Protein AF-A0AA45BNI2-F1 (afdb_monomer_lite)

Structure (mmCIF, N/CA/C/O backbone):
data_AF-A0AA45BNI2-F1
#
_entry.id   AF-A0AA45BNI2-F1
#
loop_
_atom_site.group_PDB
_atom_site.id
_atom_site.type_symbol
_atom_site.label_atom_id
_atom_site.label_alt_id
_atom_site.label_comp_id
_atom_site.label_asym_id
_atom_site.label_entity_id
_atom_site.label_seq_id
_atom_site.pdbx_PDB_ins_code
_atom_site.Cartn_x
_atom_site.Cartn_y
_atom_site.Cartn_z
_atom_site.occupancy
_atom_site.B_iso_or_equiv
_atom_site.auth_seq_id
_atom_site.auth_comp_id
_atom_site.auth_asym_id
_atom_site.auth_atom_id
_atom_site.pdbx_PDB_model_num
ATOM 1 N N . MET A 1 1 ? 13.084 0.677 -33.593 1.00 44.06 1 MET A N 1
ATOM 2 C CA . MET A 1 1 ? 12.222 -0.321 -32.927 1.00 44.06 1 MET A CA 1
ATOM 3 C C . MET A 1 1 ? 11.763 0.300 -31.619 1.00 44.06 1 MET A C 1
ATOM 5 O O . MET A 1 1 ? 12.595 0.504 -30.745 1.00 44.06 1 MET A O 1
ATOM 9 N N . ILE A 1 2 ? 10.503 0.727 -31.532 1.00 46.47 2 ILE A N 1
ATOM 10 C CA . ILE A 1 2 ? 9.917 1.167 -30.261 1.00 46.47 2 ILE A CA 1
ATOM 11 C C . ILE A 1 2 ? 9.521 -0.124 -29.553 1.00 46.47 2 ILE A C 1
ATOM 13 O O . ILE A 1 2 ? 8.625 -0.820 -30.019 1.00 46.47 2 ILE A O 1
ATOM 17 N N . TYR A 1 3 ? 10.261 -0.495 -28.511 1.00 49.00 3 TYR A N 1
ATOM 18 C CA . TYR A 1 3 ? 9.880 -1.623 -27.672 1.00 49.00 3 TYR A CA 1
ATOM 19 C C . TYR A 1 3 ? 8.633 -1.214 -26.898 1.00 49.00 3 TYR A C 1
ATOM 21 O O . TYR A 1 3 ? 8.678 -0.279 -26.097 1.00 49.00 3 TYR A O 1
ATOM 29 N N . ASP A 1 4 ? 7.522 -1.890 -27.171 1.00 54.97 4 ASP A N 1
ATOM 30 C CA . ASP A 1 4 ? 6.321 -1.773 -26.361 1.00 54.97 4 ASP A CA 1
ATOM 31 C C . ASP A 1 4 ? 6.615 -2.409 -24.997 1.00 54.97 4 ASP A C 1
ATOM 33 O O . ASP A 1 4 ? 6.531 -3.622 -24.812 1.00 54.97 4 ASP A O 1
ATOM 37 N N . GLN A 1 5 ? 7.033 -1.581 -24.037 1.00 54.47 5 GLN A N 1
ATOM 38 C CA . GLN A 1 5 ? 7.335 -1.991 -22.662 1.00 54.47 5 GLN A CA 1
ATOM 39 C C . GLN A 1 5 ? 6.101 -2.543 -21.917 1.00 54.47 5 GLN A C 1
ATOM 41 O O . GLN A 1 5 ? 6.204 -2.868 -20.737 1.00 54.47 5 GLN A O 1
ATOM 46 N N . ARG A 1 6 ? 4.930 -2.632 -22.570 1.00 56.62 6 ARG A N 1
ATOM 47 C CA . ARG A 1 6 ? 3.687 -3.156 -21.989 1.00 56.62 6 ARG A CA 1
ATOM 48 C C . ARG A 1 6 ? 3.440 -4.645 -22.226 1.00 56.62 6 ARG A C 1
ATOM 50 O O . ARG A 1 6 ? 2.500 -5.160 -21.630 1.00 56.62 6 ARG A O 1
ATOM 57 N N . ILE A 1 7 ? 4.214 -5.332 -23.072 1.00 60.53 7 ILE A N 1
ATOM 58 C CA . ILE A 1 7 ? 3.852 -6.707 -23.465 1.00 60.53 7 ILE A CA 1
ATOM 59 C C . ILE A 1 7 ? 4.289 -7.748 -22.423 1.00 60.53 7 ILE A C 1
ATOM 61 O O . ILE A 1 7 ? 3.543 -8.696 -22.192 1.00 60.53 7 ILE A O 1
ATOM 65 N N . GLU A 1 8 ? 5.417 -7.560 -21.725 1.00 65.00 8 GLU A N 1
ATOM 66 C CA . GLU A 1 8 ? 5.864 -8.518 -20.702 1.00 65.00 8 GLU A CA 1
ATOM 67 C C . GLU A 1 8 ? 6.420 -7.839 -19.443 1.00 65.00 8 GLU A C 1
ATOM 69 O O . GLU A 1 8 ? 7.214 -6.898 -19.546 1.00 65.00 8 GLU A O 1
ATOM 74 N N . PRO A 1 9 ? 6.037 -8.314 -18.240 1.00 71.00 9 PRO A N 1
ATOM 75 C CA . PRO A 1 9 ? 6.633 -7.838 -17.006 1.00 71.00 9 PRO A CA 1
ATOM 76 C C . PRO A 1 9 ? 8.113 -8.218 -16.982 1.00 71.00 9 PRO A C 1
ATOM 78 O O . PRO A 1 9 ? 8.493 -9.368 -17.198 1.00 71.00 9 PRO A O 1
ATOM 81 N N . SER A 1 10 ? 8.964 -7.245 -16.674 1.00 79.88 10 SER A N 1
ATOM 82 C CA . SER A 1 10 ? 10.385 -7.503 -16.456 1.00 79.88 10 SER A CA 1
ATOM 83 C C . SER A 1 10 ? 10.585 -8.515 -15.321 1.00 79.88 10 SER A C 1
ATOM 85 O O . SER A 1 10 ? 9.796 -8.573 -14.375 1.00 79.88 10 SER A O 1
ATOM 87 N N . GLY A 1 11 ? 11.689 -9.268 -15.350 1.00 82.81 11 GLY A N 1
ATOM 88 C CA . GLY A 1 11 ? 12.006 -10.226 -14.282 1.00 82.81 11 GLY A CA 1
ATOM 89 C C . GLY A 1 11 ? 12.017 -9.595 -12.882 1.00 82.81 11 GLY A C 1
ATOM 90 O O . GLY A 1 11 ? 11.623 -10.237 -11.912 1.00 82.81 11 GLY A O 1
ATOM 91 N N . LEU A 1 12 ? 12.377 -8.311 -12.784 1.00 83.44 12 LEU A N 1
ATOM 92 C CA . LEU A 1 12 ? 12.320 -7.546 -11.539 1.00 83.44 12 LEU A CA 1
ATOM 93 C C . LEU A 1 12 ? 10.881 -7.347 -11.034 1.00 83.44 12 LEU A C 1
ATOM 95 O O . LEU A 1 12 ? 10.632 -7.509 -9.844 1.00 83.44 12 LEU A O 1
ATOM 99 N N . GLN A 1 13 ? 9.933 -7.039 -11.925 1.00 83.62 13 GLN A N 1
ATOM 100 C CA . GLN A 1 13 ? 8.512 -6.900 -11.577 1.00 83.62 13 GLN A CA 1
ATOM 101 C C . GLN A 1 13 ? 7.903 -8.239 -11.150 1.00 83.62 13 GLN A C 1
ATOM 103 O O . GLN A 1 13 ? 7.089 -8.295 -10.232 1.00 83.62 13 GLN A O 1
ATOM 108 N N . VAL A 1 14 ? 8.325 -9.340 -11.775 1.00 88.19 14 VAL A N 1
ATOM 109 C CA . VAL A 1 14 ? 7.896 -10.681 -11.358 1.00 88.19 14 VAL A CA 1
ATOM 110 C C . VAL A 1 14 ? 8.442 -11.011 -9.966 1.00 88.19 14 VAL A C 1
ATOM 112 O O . VAL A 1 14 ? 7.698 -11.477 -9.104 1.00 88.19 14 VAL A O 1
ATOM 115 N N . GLN A 1 15 ? 9.721 -10.724 -9.704 1.00 89.19 15 GLN A N 1
ATOM 116 C CA . GLN A 1 15 ? 10.325 -10.936 -8.385 1.00 89.19 15 GLN A CA 1
ATOM 117 C C . GLN A 1 15 ? 9.687 -10.072 -7.295 1.00 89.19 15 GLN A C 1
ATOM 119 O O . GLN A 1 15 ? 9.412 -10.587 -6.211 1.00 89.19 15 GLN A O 1
ATOM 124 N N . SER A 1 16 ? 9.404 -8.795 -7.568 1.00 90.25 16 SER A N 1
ATOM 125 C CA . SER A 1 16 ? 8.739 -7.924 -6.593 1.00 90.25 16 SER A CA 1
ATOM 126 C C . SER A 1 16 ? 7.320 -8.407 -6.285 1.00 90.25 16 SER A C 1
ATOM 128 O O . SER A 1 16 ? 6.923 -8.424 -5.120 1.00 90.25 16 SER A O 1
ATOM 130 N N . ALA A 1 17 ? 6.582 -8.884 -7.293 1.00 90.25 17 ALA A N 1
ATOM 131 C CA . ALA A 1 17 ? 5.252 -9.446 -7.098 1.00 90.25 17 ALA A CA 1
ATOM 132 C C . ALA A 1 17 ? 5.287 -10.732 -6.254 1.00 90.25 17 ALA A C 1
ATOM 134 O O . ALA A 1 17 ?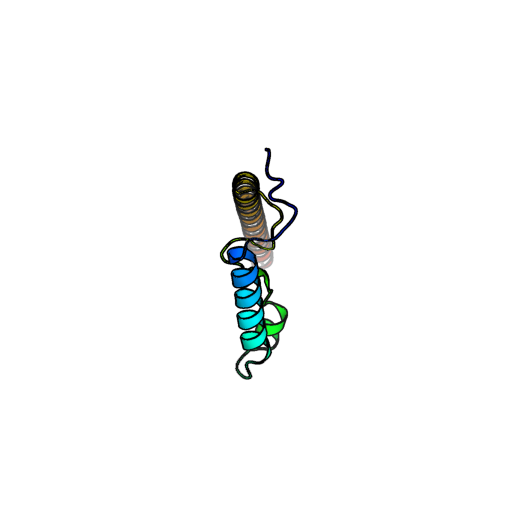 4.479 -10.892 -5.338 1.00 90.25 17 ALA A O 1
ATOM 135 N N . MET A 1 18 ? 6.249 -11.626 -6.513 1.00 92.88 18 MET A N 1
ATOM 136 C CA . MET A 1 18 ? 6.455 -12.831 -5.699 1.00 92.88 18 MET A CA 1
ATOM 137 C C . MET A 1 18 ? 6.807 -12.485 -4.250 1.00 92.88 18 MET A C 1
ATOM 139 O O . MET A 1 18 ? 6.254 -13.082 -3.327 1.00 92.88 18 MET A O 1
ATOM 143 N N . PHE A 1 19 ? 7.683 -11.499 -4.045 1.00 94.44 19 PHE A N 1
ATOM 144 C CA . PHE A 1 19 ? 8.052 -11.012 -2.719 1.00 94.44 19 PHE A CA 1
ATOM 145 C C . PHE A 1 19 ? 6.841 -10.461 -1.957 1.00 94.44 19 PHE A C 1
ATOM 147 O O . PHE A 1 19 ? 6.578 -10.889 -0.833 1.00 94.44 19 PHE A O 1
ATOM 154 N N . ALA A 1 20 ? 6.063 -9.573 -2.583 1.00 94.44 20 ALA A N 1
ATOM 155 C CA . ALA A 1 20 ? 4.876 -8.995 -1.961 1.00 94.44 20 ALA A CA 1
ATOM 156 C C . ALA A 1 20 ? 3.866 -10.079 -1.552 1.00 94.44 20 ALA A C 1
ATOM 158 O O . ALA A 1 20 ? 3.327 -10.048 -0.444 1.00 94.44 20 ALA A O 1
ATOM 159 N N . ASN A 1 21 ? 3.660 -11.079 -2.416 1.00 94.25 21 ASN A N 1
ATOM 160 C CA . ASN A 1 21 ? 2.769 -12.199 -2.130 1.00 94.25 21 ASN A CA 1
ATOM 161 C C . ASN A 1 21 ? 3.275 -13.061 -0.962 1.00 94.25 21 ASN A C 1
ATOM 163 O O . ASN A 1 21 ? 2.501 -13.419 -0.075 1.00 94.25 21 ASN A O 1
ATOM 167 N N . LEU A 1 22 ? 4.579 -13.350 -0.916 1.00 95.06 22 LEU A N 1
ATOM 168 C CA . LEU A 1 22 ? 5.187 -14.098 0.184 1.00 95.06 22 LEU A CA 1
ATOM 169 C C . LEU A 1 22 ? 5.008 -13.371 1.523 1.00 95.06 22 LEU A C 1
ATOM 171 O O . LEU A 1 22 ? 4.582 -13.985 2.500 1.00 95.06 22 LEU A O 1
ATOM 175 N N . CYS A 1 23 ? 5.291 -12.068 1.573 1.00 93.44 23 CYS A N 1
ATOM 176 C CA . CYS A 1 23 ? 5.118 -11.276 2.789 1.00 93.44 23 CYS A CA 1
ATOM 177 C C . CYS A 1 23 ? 3.655 -11.233 3.243 1.00 93.44 23 CYS A C 1
ATOM 179 O O . CYS A 1 23 ? 3.379 -11.408 4.433 1.00 93.44 23 CYS A O 1
ATOM 181 N N . HIS A 1 24 ? 2.719 -11.066 2.306 1.00 93.69 24 HIS A N 1
ATOM 182 C CA . HIS A 1 24 ? 1.292 -11.102 2.610 1.00 93.69 24 HIS A CA 1
ATOM 183 C C . HIS A 1 24 ? 0.871 -12.451 3.199 1.00 93.69 24 HIS A C 1
ATOM 185 O O . HIS A 1 24 ? 0.197 -12.498 4.228 1.00 93.69 24 HIS A O 1
ATOM 191 N N . LEU A 1 25 ? 1.314 -13.552 2.590 1.00 93.62 25 LEU A N 1
ATOM 192 C CA . LEU A 1 25 ? 1.005 -14.901 3.050 1.00 93.62 25 LEU A CA 1
ATOM 193 C C . LEU A 1 25 ? 1.580 -15.173 4.444 1.00 93.62 25 LEU A C 1
ATOM 195 O O . LEU A 1 25 ? 0.867 -15.675 5.314 1.00 93.62 25 LEU A O 1
ATOM 199 N N . LEU A 1 26 ? 2.841 -14.810 4.686 1.00 93.12 26 LEU A N 1
ATOM 200 C CA . LEU A 1 26 ? 3.475 -14.936 6.002 1.00 93.12 26 LEU A CA 1
ATOM 201 C C . LEU A 1 26 ? 2.706 -14.157 7.073 1.00 93.12 26 LEU A C 1
ATOM 203 O O . LEU A 1 26 ? 2.486 -14.658 8.173 1.00 93.12 26 LEU A O 1
ATOM 207 N N . MET A 1 27 ? 2.238 -12.954 6.742 1.00 91.31 27 MET A N 1
ATOM 208 C CA . MET A 1 27 ? 1.425 -12.152 7.653 1.00 91.31 27 MET A CA 1
ATOM 209 C C . MET A 1 27 ? 0.061 -12.791 7.927 1.00 91.31 27 MET A C 1
ATOM 211 O O . MET A 1 27 ? -0.335 -12.905 9.085 1.00 91.31 27 MET A O 1
ATOM 215 N N . MET A 1 28 ? -0.640 -13.266 6.897 1.00 89.94 28 MET A N 1
ATOM 216 C CA . MET A 1 28 ? -1.971 -13.871 7.050 1.00 89.94 28 MET A CA 1
ATOM 217 C C . MET A 1 28 ? -1.952 -15.197 7.814 1.00 89.94 28 MET A C 1
ATOM 219 O O . MET A 1 28 ? -2.894 -15.505 8.552 1.00 89.94 28 MET A O 1
ATOM 223 N N . THR A 1 29 ? -0.873 -15.962 7.655 1.00 90.75 29 THR A N 1
ATOM 224 C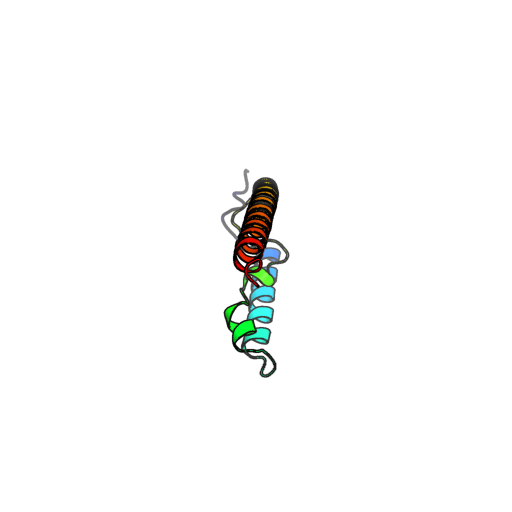 CA . THR A 1 29 ? -0.650 -17.239 8.345 1.00 90.75 29 THR A CA 1
ATOM 225 C C . THR A 1 29 ? -0.072 -17.067 9.751 1.00 90.75 29 THR A C 1
ATOM 227 O O . THR A 1 29 ? -0.093 -18.018 10.532 1.00 90.75 29 THR A O 1
ATOM 230 N N . SER A 1 30 ? 0.395 -15.867 10.114 1.00 90.38 30 SER A N 1
ATOM 231 C CA . SER A 1 30 ? 0.975 -15.608 11.429 1.00 90.38 30 SER A CA 1
ATOM 232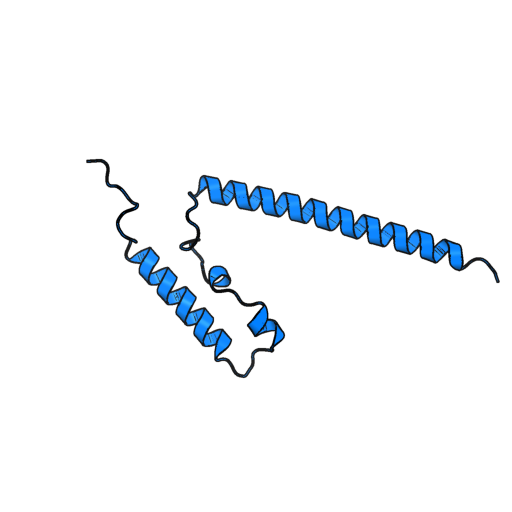 C C . SER A 1 30 ? -0.066 -15.770 12.549 1.00 90.38 30 SER A C 1
ATOM 234 O O . SER A 1 30 ? -1.099 -15.087 12.546 1.00 90.38 30 SER A O 1
ATOM 236 N N . PRO A 1 31 ? 0.193 -16.624 13.558 1.00 88.75 31 PRO A N 1
ATOM 237 C CA . PRO A 1 31 ? -0.712 -16.800 14.692 1.00 88.75 31 PRO A CA 1
ATOM 238 C C . PRO A 1 31 ? -0.723 -15.580 15.624 1.00 88.75 31 PRO A C 1
ATOM 240 O O . PRO A 1 31 ? -1.688 -15.375 16.353 1.00 88.75 31 PRO A O 1
ATOM 243 N N . ASN A 1 32 ? 0.315 -14.740 15.561 1.00 88.94 32 ASN A N 1
ATOM 244 C CA . ASN A 1 32 ? 0.484 -13.575 16.430 1.00 88.94 32 ASN A CA 1
ATOM 245 C C . ASN A 1 32 ? -0.204 -12.312 15.885 1.00 88.94 32 ASN A C 1
ATOM 247 O O . ASN A 1 32 ? -0.108 -11.247 16.495 1.00 88.94 32 ASN A O 1
ATOM 251 N N . LEU A 1 33 ? -0.877 -12.401 14.733 1.00 88.44 33 LEU A N 1
ATOM 252 C CA . LEU A 1 33 ? -1.539 -11.259 14.116 1.00 88.44 33 LEU A CA 1
ATOM 253 C C . LEU A 1 33 ? -2.988 -11.132 14.599 1.00 88.44 33 LEU A C 1
ATOM 255 O O . LEU A 1 33 ? -3.787 -12.072 14.498 1.00 88.44 33 LEU A O 1
ATOM 259 N N . SER A 1 34 ? -3.335 -9.936 15.079 1.00 89.69 34 SER A N 1
ATOM 260 C CA . SER A 1 34 ? -4.703 -9.606 15.476 1.00 89.69 34 SER A CA 1
ATOM 261 C C . SER A 1 34 ? -5.667 -9.717 14.291 1.00 89.69 34 SER A C 1
ATOM 263 O O . SER A 1 34 ? -5.291 -9.524 13.132 1.00 89.69 34 SER A O 1
ATOM 265 N N . GLU A 1 35 ? -6.940 -10.000 14.570 1.00 86.44 35 GLU A N 1
ATOM 266 C CA . GLU A 1 35 ? -7.972 -10.075 13.528 1.00 86.44 35 GLU A CA 1
ATOM 267 C C . GLU A 1 35 ? -8.107 -8.744 12.770 1.00 86.44 35 GLU A C 1
ATOM 269 O O . GLU A 1 35 ? -8.278 -8.722 11.552 1.00 86.44 35 GLU A O 1
ATOM 274 N N . LYS A 1 36 ? -7.950 -7.624 13.485 1.00 88.19 36 LYS A N 1
ATOM 275 C CA . LYS A 1 36 ? -7.909 -6.287 12.889 1.00 88.19 36 LYS A CA 1
ATOM 276 C C . LYS A 1 36 ? -6.715 -6.128 11.943 1.00 88.19 36 LYS A C 1
ATOM 278 O O . LYS A 1 36 ? -6.910 -5.714 10.807 1.00 88.19 36 LYS A O 1
ATOM 283 N N . GLY A 1 37 ? -5.517 -6.527 12.377 1.00 85.50 37 GLY A N 1
ATOM 284 C CA . GLY A 1 37 ? -4.311 -6.476 11.547 1.00 85.50 37 GLY A CA 1
ATOM 285 C C . GLY A 1 37 ? -4.444 -7.306 10.269 1.00 85.50 37 GLY A C 1
ATOM 286 O O . GLY A 1 37 ? -4.045 -6.849 9.205 1.00 85.50 37 GLY A O 1
ATOM 287 N N . ARG A 1 38 ? -5.093 -8.477 10.337 1.00 87.06 38 ARG A N 1
ATOM 288 C CA . ARG A 1 38 ? -5.420 -9.273 9.140 1.00 87.06 38 ARG A CA 1
ATOM 289 C C . ARG A 1 38 ? -6.388 -8.567 8.197 1.00 87.06 38 ARG A C 1
ATOM 291 O O . ARG A 1 38 ? -6.197 -8.627 6.994 1.00 87.06 38 ARG A O 1
ATOM 298 N N . LYS A 1 39 ? -7.425 -7.901 8.709 1.00 88.19 39 LYS A N 1
ATOM 299 C CA . LYS A 1 39 ? -8.398 -7.189 7.858 1.00 88.19 39 LYS A CA 1
ATOM 300 C C . LYS A 1 39 ? -7.802 -5.954 7.181 1.00 88.19 39 LYS A C 1
ATOM 302 O O . LYS A 1 39 ? -8.240 -5.589 6.094 1.00 88.19 39 LYS A O 1
ATOM 307 N N . GLU A 1 40 ? -6.846 -5.300 7.831 1.00 90.69 40 GLU A N 1
ATOM 308 C CA . GLU A 1 40 ? -6.245 -4.057 7.338 1.00 90.69 40 GLU A CA 1
ATOM 309 C C . GLU A 1 40 ? -5.080 -4.290 6.372 1.00 90.69 40 GLU A C 1
ATOM 311 O O . GLU A 1 40 ? -4.880 -3.467 5.481 1.00 90.69 40 GLU A O 1
ATOM 316 N N . ALA A 1 41 ? -4.347 -5.398 6.512 1.00 89.81 41 ALA A N 1
ATOM 317 C CA . ALA A 1 41 ? -3.162 -5.672 5.708 1.00 89.81 41 ALA A CA 1
ATOM 318 C C . ALA A 1 41 ? -3.514 -5.979 4.240 1.00 89.81 41 ALA A C 1
ATOM 320 O O . ALA A 1 41 ? -4.259 -6.915 3.938 1.00 89.81 41 ALA A O 1
ATOM 321 N N . LYS A 1 42 ? -2.943 -5.215 3.305 1.00 91.25 42 LYS A N 1
ATOM 322 C CA . LYS A 1 42 ? -3.205 -5.307 1.860 1.00 91.25 42 LYS A CA 1
ATOM 323 C C . LYS A 1 42 ? -1.940 -5.674 1.113 1.00 91.25 42 LYS A C 1
ATOM 325 O O . LYS A 1 42 ? -0.874 -5.183 1.440 1.00 91.25 42 LYS A O 1
ATOM 330 N N . LEU A 1 43 ? -2.058 -6.444 0.025 1.00 88.38 43 LEU A N 1
ATOM 331 C CA . LEU A 1 43 ? -0.909 -6.839 -0.810 1.00 88.38 43 LEU A CA 1
ATOM 332 C C . LEU A 1 43 ? -0.014 -5.648 -1.222 1.00 88.38 43 LEU A C 1
ATOM 334 O O . LEU A 1 43 ? 1.203 -5.778 -1.312 1.00 88.38 43 LEU A O 1
ATOM 338 N N . LYS A 1 44 ? -0.628 -4.478 -1.432 1.00 88.44 44 LYS A N 1
ATOM 339 C CA . LYS A 1 44 ? 0.059 -3.231 -1.790 1.00 88.44 44 LYS A CA 1
ATOM 340 C C . LYS A 1 44 ? 1.015 -2.712 -0.714 1.00 88.44 44 LYS A C 1
ATOM 342 O O . LYS A 1 44 ? 1.946 -1.998 -1.058 1.00 88.44 44 LYS A O 1
ATOM 347 N N . ASP A 1 45 ? 0.830 -3.088 0.549 1.00 89.31 45 ASP A N 1
ATOM 348 C CA . ASP A 1 45 ? 1.700 -2.660 1.650 1.00 89.31 45 ASP A CA 1
ATOM 349 C C . ASP A 1 45 ? 3.126 -3.219 1.498 1.00 89.31 45 ASP A C 1
ATOM 351 O O . ASP A 1 45 ? 4.079 -2.654 2.030 1.00 89.31 45 ASP A O 1
ATOM 355 N N . TRP A 1 46 ? 3.289 -4.300 0.724 1.00 91.25 46 TRP A N 1
ATOM 356 C CA . TRP A 1 46 ? 4.586 -4.898 0.389 1.00 91.25 46 TRP A CA 1
ATOM 357 C C . TRP A 1 46 ? 5.040 -4.594 -1.048 1.00 91.25 46 TRP A C 1
ATOM 359 O O . TRP A 1 46 ? 6.022 -5.167 -1.519 1.00 91.25 46 TRP A O 1
ATOM 369 N N . ASP A 1 47 ? 4.359 -3.687 -1.756 1.00 89.00 47 ASP A N 1
ATOM 370 C CA . ASP A 1 47 ? 4.720 -3.274 -3.114 1.00 89.00 47 ASP A CA 1
ATOM 371 C C . ASP A 1 47 ? 5.707 -2.101 -3.116 1.00 89.00 47 ASP A C 1
ATOM 373 O O . ASP A 1 47 ? 5.365 -0.947 -3.378 1.00 89.00 47 ASP A O 1
ATOM 377 N N . LEU A 1 48 ? 6.971 -2.414 -2.832 1.00 81.75 48 LEU A N 1
ATOM 378 C CA . LEU A 1 48 ? 8.043 -1.421 -2.692 1.00 81.75 48 LEU A CA 1
ATOM 379 C C . LEU A 1 48 ? 8.271 -0.580 -3.957 1.00 81.75 48 LEU A C 1
ATOM 381 O O . LEU A 1 48 ? 8.662 0.584 -3.875 1.00 81.75 48 LEU A O 1
ATOM 385 N N . PHE A 1 49 ? 8.036 -1.169 -5.130 1.00 78.88 49 PHE A N 1
ATOM 386 C CA . PHE A 1 49 ? 8.326 -0.545 -6.420 1.00 78.88 49 PHE A CA 1
ATOM 387 C C . PHE A 1 49 ? 7.078 -0.019 -7.127 1.00 78.88 49 PHE A C 1
ATOM 389 O O . PHE A 1 49 ? 7.191 0.452 -8.260 1.00 78.88 49 PHE A O 1
ATOM 396 N N . GLY A 1 50 ? 5.903 -0.079 -6.486 1.00 79.00 50 GLY A N 1
ATOM 397 C CA . GLY A 1 50 ? 4.618 0.271 -7.098 1.00 79.00 50 GLY A CA 1
ATOM 398 C C . GLY A 1 50 ? 4.338 -0.543 -8.365 1.00 79.00 50 GLY A C 1
ATOM 399 O O . GLY A 1 50 ? 3.873 0.001 -9.360 1.00 79.00 50 GLY A O 1
ATOM 400 N N . THR A 1 51 ? 4.705 -1.821 -8.341 1.00 79.50 51 THR A N 1
ATOM 401 C CA . THR A 1 51 ? 4.573 -2.805 -9.419 1.00 79.50 51 THR A CA 1
ATOM 402 C C . THR A 1 51 ? 3.118 -3.048 -9.796 1.00 79.50 51 THR A C 1
ATOM 404 O O . THR A 1 51 ? 2.813 -3.296 -10.958 1.00 79.50 51 THR A O 1
ATOM 407 N N . PHE A 1 52 ? 2.213 -2.979 -8.819 1.00 79.00 52 PHE A N 1
ATOM 408 C CA . PHE A 1 52 ? 0.782 -3.184 -9.031 1.00 79.00 52 PHE A CA 1
ATOM 409 C C . PHE A 1 52 ? 0.057 -1.902 -9.454 1.00 79.00 52 PHE A C 1
ATOM 411 O O . PHE A 1 52 ? -1.156 -1.920 -9.678 1.00 79.00 52 PHE A O 1
ATOM 418 N N . GLU A 1 53 ? 0.765 -0.775 -9.537 1.00 76.62 53 GLU A N 1
ATOM 419 C CA . GLU A 1 53 ? 0.223 0.472 -10.055 1.00 76.62 53 GLU A CA 1
ATOM 420 C C . GLU A 1 53 ? 0.596 0.619 -11.530 1.00 76.62 53 GLU A C 1
ATOM 422 O O . GLU A 1 53 ? 1.766 0.735 -11.884 1.00 76.62 53 GLU A O 1
ATOM 427 N N . ASN A 1 54 ? -0.410 0.697 -12.402 1.00 70.81 54 ASN A N 1
ATOM 428 C CA . ASN A 1 54 ? -0.226 1.002 -13.827 1.00 70.81 54 ASN A CA 1
ATOM 429 C C . ASN A 1 54 ? 0.055 2.498 -14.058 1.00 70.81 54 ASN A C 1
ATOM 431 O O . ASN A 1 54 ? -0.489 3.103 -14.979 1.00 70.81 54 ASN A O 1
ATOM 435 N N . LEU A 1 55 ? 0.845 3.109 -13.179 1.00 75.00 55 LEU A N 1
ATOM 436 C CA . LEU A 1 55 ? 1.136 4.533 -13.172 1.00 75.00 55 LEU A CA 1
ATOM 437 C C . LEU A 1 55 ? 2.614 4.750 -13.474 1.00 75.00 55 LEU A C 1
ATOM 439 O O . LEU A 1 55 ? 3.505 4.114 -12.904 1.00 75.00 55 LEU A O 1
ATOM 443 N N . THR A 1 56 ? 2.885 5.708 -14.348 1.00 75.94 56 THR A N 1
ATOM 444 C CA . THR A 1 56 ? 4.238 6.209 -14.575 1.00 75.94 56 THR A CA 1
ATOM 445 C C . THR A 1 56 ? 4.799 6.855 -13.303 1.00 75.94 56 THR A C 1
ATOM 447 O O . THR A 1 56 ? 4.077 7.175 -12.358 1.00 75.94 56 THR A O 1
ATOM 450 N N . ALA A 1 57 ? 6.117 7.066 -13.248 1.00 73.25 57 ALA A N 1
ATOM 451 C CA . ALA A 1 57 ? 6.743 7.739 -12.105 1.00 73.25 57 ALA A CA 1
ATOM 452 C C . ALA A 1 57 ? 6.144 9.137 -11.844 1.00 73.25 57 ALA A C 1
ATOM 454 O O . ALA A 1 57 ? 5.914 9.498 -10.692 1.00 73.25 57 ALA A O 1
ATOM 455 N N . SER A 1 58 ? 5.832 9.884 -12.909 1.00 76.19 58 SER A N 1
ATOM 456 C CA . SER A 1 58 ? 5.217 11.212 -12.807 1.00 76.19 58 SER A CA 1
ATOM 457 C C . SER A 1 58 ? 3.779 11.144 -12.284 1.00 76.19 58 SER A C 1
ATOM 459 O O . SER A 1 58 ? 3.421 11.900 -11.383 1.00 76.19 58 SER A O 1
ATOM 461 N N . GLU A 1 59 ? 2.974 10.198 -12.773 1.00 78.56 59 GLU A N 1
ATOM 462 C CA . GLU A 1 59 ? 1.602 10.008 -12.289 1.00 78.56 59 GLU A CA 1
ATOM 463 C C . GLU A 1 59 ? 1.568 9.546 -10.826 1.00 78.56 59 GLU A C 1
ATOM 465 O O . GLU A 1 59 ? 0.722 10.000 -10.059 1.00 78.56 59 GLU A O 1
ATOM 470 N N . ARG A 1 60 ? 2.522 8.705 -10.403 1.00 78.94 60 ARG A N 1
ATOM 471 C CA . ARG A 1 60 ? 2.651 8.291 -8.995 1.00 78.94 60 ARG A CA 1
ATOM 472 C C . ARG A 1 60 ? 2.995 9.448 -8.075 1.00 78.94 60 ARG A C 1
ATOM 474 O O . ARG A 1 60 ? 2.458 9.514 -6.974 1.00 78.94 60 ARG A O 1
ATOM 481 N N . GLN A 1 61 ? 3.880 10.341 -8.506 1.00 78.31 61 GLN A N 1
ATOM 482 C CA . GLN A 1 61 ? 4.226 11.522 -7.722 1.00 78.31 61 GLN A CA 1
ATOM 483 C C . GLN A 1 61 ? 3.006 12.430 -7.550 1.00 78.31 61 GLN A C 1
ATOM 485 O O . GLN A 1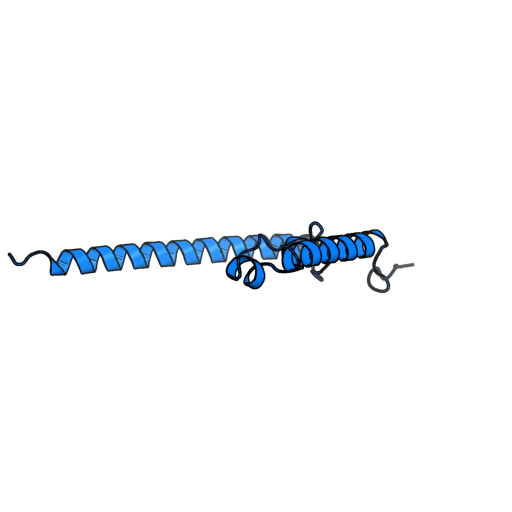 61 ? 2.668 12.807 -6.432 1.00 78.31 61 GLN A O 1
ATOM 490 N N . LYS A 1 62 ? 2.287 12.687 -8.645 1.00 84.25 62 LYS A N 1
ATOM 491 C CA . LYS A 1 62 ? 1.080 13.513 -8.623 1.00 84.25 62 LYS A CA 1
ATOM 492 C C . LYS A 1 62 ? -0.005 12.927 -7.715 1.00 84.25 62 LYS A C 1
ATOM 494 O O . LYS A 1 62 ? -0.583 13.644 -6.909 1.00 84.25 62 LYS A O 1
ATOM 499 N N . LYS A 1 63 ? -0.223 11.611 -7.781 1.00 83.38 63 LYS A N 1
ATOM 500 C CA . LYS A 1 63 ? -1.187 10.918 -6.919 1.00 83.38 63 LYS A CA 1
ATOM 501 C C . LYS A 1 63 ? -0.817 11.007 -5.431 1.00 83.38 63 LYS A C 1
ATOM 503 O O . LYS A 1 63 ? -1.699 11.208 -4.607 1.00 83.38 63 LYS A O 1
ATOM 508 N N . ARG A 1 64 ? 0.473 10.915 -5.074 1.00 82.50 64 ARG A N 1
ATOM 509 C CA . ARG A 1 64 ? 0.920 11.128 -3.680 1.00 82.50 64 ARG A CA 1
ATOM 510 C C . ARG A 1 64 ? 0.655 12.553 -3.210 1.00 82.50 64 ARG A C 1
ATOM 512 O O . ARG A 1 64 ? 0.210 12.745 -2.086 1.00 82.50 64 ARG A O 1
ATOM 519 N N . GLU A 1 65 ? 0.913 13.541 -4.060 1.00 84.81 65 GLU A N 1
ATOM 520 C CA . GLU A 1 65 ? 0.645 14.946 -3.741 1.00 84.81 65 GLU A CA 1
ATOM 521 C C . GLU A 1 65 ? -0.856 15.207 -3.547 1.00 84.81 65 GLU A C 1
ATOM 523 O O . GLU A 1 65 ? -1.241 15.910 -2.612 1.00 84.81 65 GLU A O 1
ATOM 528 N N . GLU A 1 66 ? -1.705 14.599 -4.378 1.00 85.69 66 GLU A N 1
ATOM 529 C CA . GLU A 1 66 ? -3.165 14.639 -4.239 1.00 85.69 66 GLU A CA 1
ATOM 530 C C . GLU A 1 66 ? -3.622 13.978 -2.924 1.00 85.69 66 GLU A C 1
ATOM 532 O O . GLU A 1 66 ? -4.339 14.606 -2.142 1.00 85.69 66 GLU A O 1
ATOM 537 N N . GLU A 1 67 ? -3.137 12.772 -2.607 1.00 85.44 67 GLU A N 1
ATOM 538 C CA . GLU A 1 67 ? -3.446 12.074 -1.348 1.00 85.44 67 GLU A CA 1
ATOM 539 C C . GLU A 1 67 ? -2.965 12.857 -0.109 1.00 85.44 67 GLU A C 1
ATOM 541 O O . GLU A 1 67 ? -3.661 12.926 0.908 1.00 85.44 67 GLU A O 1
ATOM 546 N N . GLU A 1 68 ? -1.795 13.499 -0.169 1.00 82.50 68 GLU A N 1
ATOM 547 C CA . GLU A 1 68 ? -1.305 14.365 0.908 1.00 82.50 68 GLU A CA 1
ATOM 548 C C . GLU A 1 68 ? -2.185 15.602 1.110 1.00 82.50 68 GLU A C 1
ATOM 550 O O . GLU A 1 68 ? -2.447 16.000 2.252 1.00 82.50 68 GLU A O 1
ATOM 555 N N . GLN A 1 69 ? -2.642 16.228 0.024 1.00 82.31 69 GLN A N 1
ATOM 556 C CA . GLN A 1 69 ? -3.550 17.369 0.101 1.00 82.31 69 GLN A CA 1
ATOM 557 C C . GLN A 1 69 ? -4.909 16.957 0.666 1.00 82.31 69 GLN A C 1
ATOM 559 O O . GLN A 1 69 ? -5.423 17.627 1.566 1.00 82.31 69 GLN A O 1
ATOM 564 N N . GLU A 1 70 ? -5.465 15.833 0.217 1.00 83.00 70 GLU A N 1
ATOM 565 C CA . GLU A 1 70 ? -6.720 15.301 0.746 1.00 83.00 70 GLU A CA 1
ATOM 566 C C . GLU A 1 70 ? -6.616 14.977 2.237 1.00 83.00 70 GLU A C 1
ATOM 568 O O . GLU A 1 70 ? -7.485 15.379 3.015 1.00 83.00 70 GLU A O 1
ATOM 573 N N . ASN A 1 71 ? -5.526 14.340 2.668 1.00 83.25 71 ASN A N 1
ATOM 574 C CA . ASN A 1 71 ? -5.283 14.043 4.078 1.00 83.25 71 ASN A CA 1
ATOM 575 C C . ASN A 1 71 ? -5.163 15.318 4.925 1.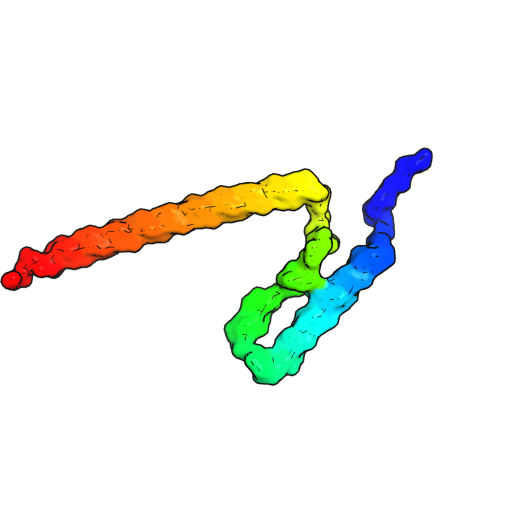00 83.25 71 ASN A C 1
ATOM 577 O O . ASN A 1 71 ? -5.738 15.391 6.015 1.00 83.25 71 ASN A O 1
ATOM 581 N N . LYS A 1 72 ? -4.484 16.360 4.425 1.00 80.44 72 LYS A N 1
ATOM 582 C CA . LYS A 1 72 ? -4.430 17.674 5.092 1.00 80.44 72 LYS A CA 1
ATOM 583 C C . LYS A 1 72 ? -5.827 18.279 5.234 1.00 80.44 72 LYS A C 1
ATOM 585 O O . LYS A 1 72 ? -6.196 18.707 6.327 1.00 80.44 72 LYS A O 1
ATOM 590 N N . VAL A 1 73 ? -6.632 18.263 4.172 1.00 82.88 73 VAL A N 1
ATOM 591 C CA . VAL A 1 73 ? -8.011 18.778 4.194 1.00 82.88 73 VAL A CA 1
ATOM 592 C C . VAL A 1 73 ? -8.891 17.983 5.161 1.00 82.88 73 VAL A C 1
ATOM 594 O O . VAL A 1 73 ? -9.662 18.577 5.919 1.00 82.88 73 VAL A O 1
ATOM 597 N N . GLN A 1 74 ? -8.784 16.653 5.177 1.00 82.44 74 GLN A N 1
ATOM 598 C CA . GLN A 1 74 ? -9.533 15.813 6.112 1.00 82.44 74 GLN A CA 1
ATOM 599 C C . GLN A 1 74 ? -9.135 16.074 7.567 1.00 82.44 74 GLN A C 1
ATOM 601 O O . GLN A 1 74 ? -10.019 16.195 8.417 1.00 82.44 74 GLN A O 1
ATOM 606 N N . ASN A 1 75 ? -7.841 16.231 7.849 1.00 81.06 75 ASN A N 1
ATOM 607 C CA . ASN A 1 75 ? -7.352 16.553 9.187 1.00 81.06 75 ASN A CA 1
ATOM 608 C C . ASN A 1 75 ? -7.864 17.915 9.663 1.00 81.06 75 ASN A C 1
ATOM 610 O O . ASN A 1 75 ? -8.405 18.001 10.762 1.00 81.06 75 ASN A O 1
ATOM 614 N N . ILE A 1 76 ? -7.807 18.947 8.814 1.00 80.62 76 ILE A N 1
ATOM 615 C CA . ILE A 1 76 ? -8.366 20.273 9.126 1.00 80.62 76 ILE A CA 1
ATOM 616 C C . ILE A 1 76 ? -9.866 20.169 9.429 1.00 80.62 76 ILE A C 1
ATOM 618 O O . ILE A 1 76 ? -10.335 20.717 10.428 1.00 80.62 76 ILE A O 1
ATOM 622 N N . LYS A 1 77 ? -10.629 19.434 8.607 1.00 81.12 77 LYS A N 1
ATOM 623 C CA . LYS A 1 77 ? -12.068 19.214 8.832 1.00 81.12 77 LYS A CA 1
ATOM 624 C C . LYS A 1 77 ? -12.346 18.510 10.160 1.00 81.12 77 LYS A C 1
ATOM 626 O O . LYS A 1 77 ? -13.323 18.855 10.820 1.00 81.12 77 LYS A O 1
ATOM 631 N N . LYS A 1 78 ? -11.515 17.537 10.544 1.00 82.88 78 LYS A N 1
ATOM 632 C CA . LYS A 1 78 ? -11.616 16.840 11.833 1.00 82.88 78 LYS A CA 1
ATOM 633 C C . LYS A 1 78 ? -11.361 17.801 12.992 1.00 82.88 78 LYS A C 1
ATOM 635 O O . LYS A 1 78 ? -12.230 17.944 13.841 1.00 82.88 78 LYS A O 1
ATOM 640 N N . SER A 1 79 ? -10.259 18.550 12.950 1.00 79.38 79 SER A N 1
ATOM 641 C CA . SER A 1 79 ? -9.912 19.533 13.983 1.00 79.38 79 SER A CA 1
ATOM 642 C C . SER A 1 79 ? -10.978 20.618 14.154 1.00 79.38 79 SER A C 1
ATOM 644 O O . SER A 1 79 ? -11.290 21.001 15.278 1.00 79.38 79 SER A O 1
ATOM 646 N N . PHE A 1 80 ? -11.583 21.091 13.060 1.00 78.69 80 PHE A N 1
ATOM 647 C CA . PHE A 1 80 ? -12.701 22.040 13.121 1.00 78.69 80 PHE A CA 1
ATOM 648 C C . PHE A 1 80 ? -13.952 21.446 13.775 1.00 78.69 80 PHE A C 1
ATOM 650 O O . PHE A 1 80 ? -14.650 22.137 14.517 1.00 78.69 80 PHE A O 1
ATOM 657 N N . ARG A 1 81 ? -14.249 20.175 13.489 1.00 78.69 81 ARG A N 1
ATOM 658 C CA . ARG A 1 81 ? -15.386 19.465 14.079 1.00 78.69 81 ARG A CA 1
ATOM 659 C C . ARG A 1 81 ? -15.179 19.282 15.586 1.00 78.69 81 ARG A C 1
ATOM 661 O O . ARG A 1 81 ? -16.064 19.641 16.354 1.00 78.69 81 ARG A O 1
ATOM 668 N N . ASP A 1 82 ? -13.976 18.880 15.990 1.00 80.75 82 ASP A N 1
ATOM 669 C CA . ASP A 1 82 ? -13.593 18.729 17.398 1.00 80.75 82 ASP A CA 1
ATOM 670 C C . ASP A 1 82 ? -13.664 20.070 18.162 1.00 80.75 82 ASP A C 1
ATOM 672 O O . ASP A 1 82 ? -14.153 20.124 19.292 1.00 80.75 82 ASP A O 1
ATOM 676 N N . LEU A 1 83 ? -13.248 21.180 17.535 1.00 76.31 83 LEU A N 1
ATOM 677 C CA . LEU A 1 83 ? -13.388 22.539 18.084 1.00 76.31 83 LEU A CA 1
ATOM 678 C C . LEU A 1 83 ? -14.856 22.946 18.285 1.00 76.31 83 LEU A C 1
ATOM 680 O O . LEU A 1 83 ? -15.212 23.445 19.354 1.00 76.31 83 LEU A O 1
ATOM 684 N N . MET A 1 84 ? -15.718 22.712 17.290 1.00 74.00 84 MET A N 1
ATOM 685 C CA . MET A 1 84 ? -17.155 22.990 17.417 1.00 74.00 84 MET A CA 1
ATOM 686 C C . MET A 1 84 ? -17.812 22.161 18.523 1.00 74.00 84 MET A C 1
ATOM 688 O O . MET A 1 84 ? -18.659 22.678 19.255 1.00 74.00 84 MET A O 1
ATOM 692 N N . ASP A 1 85 ? -17.440 20.890 18.653 1.00 75.94 85 ASP A N 1
ATOM 693 C CA . ASP A 1 85 ? -17.988 20.009 19.683 1.00 75.94 85 ASP A CA 1
ATOM 694 C C . ASP A 1 85 ? -17.530 20.446 21.087 1.00 75.94 85 ASP A C 1
ATOM 696 O O . ASP A 1 85 ? -18.336 20.455 22.023 1.00 75.94 85 ASP A O 1
ATOM 700 N N . MET A 1 86 ? -16.294 20.945 21.234 1.00 70.81 86 MET A N 1
ATOM 701 C CA . MET A 1 86 ? -15.829 21.582 22.476 1.00 70.81 86 MET A CA 1
ATOM 702 C C . MET A 1 86 ? -16.581 22.883 22.806 1.00 70.81 86 MET A C 1
ATOM 704 O O . MET A 1 86 ? -16.918 23.121 23.969 1.00 70.81 86 MET A O 1
ATOM 708 N N . GLU A 1 87 ? -16.865 23.737 21.820 1.00 67.44 87 GLU A N 1
ATOM 709 C CA . GLU A 1 87 ? -17.628 24.975 22.040 1.00 67.44 87 GLU A CA 1
ATOM 710 C C . GLU A 1 87 ? -19.095 24.708 22.404 1.00 67.44 87 GLU A C 1
ATOM 712 O O . GLU A 1 87 ? -19.652 25.387 23.274 1.00 67.44 87 GLU A O 1
ATOM 717 N N . LYS A 1 88 ? -19.718 23.691 21.798 1.00 63.09 88 LYS A N 1
ATOM 718 C CA . LYS A 1 88 ? -21.067 23.236 22.168 1.00 63.09 88 LYS A CA 1
ATOM 719 C C . LYS A 1 88 ? -21.092 22.611 23.564 1.00 63.09 88 LYS A C 1
ATOM 721 O O . LYS A 1 88 ? -21.994 22.919 24.340 1.00 63.09 88 LYS A O 1
ATOM 726 N N . GLY A 1 89 ? -20.078 21.821 23.923 1.00 58.88 89 GLY A N 1
ATOM 727 C CA . GLY A 1 89 ? -19.919 21.265 25.271 1.00 58.88 89 GLY A CA 1
ATOM 728 C C . GLY A 1 89 ? -19.767 22.339 26.357 1.00 58.88 89 GLY A C 1
ATOM 729 O O . GLY A 1 89 ? -20.336 22.208 27.438 1.00 58.88 89 GLY A O 1
ATOM 730 N N . LYS A 1 90 ? -19.087 23.456 26.059 1.00 56.44 90 LYS A N 1
ATOM 731 C CA . LYS A 1 90 ? -18.942 24.591 26.992 1.00 56.44 90 LYS A CA 1
ATOM 732 C C . LYS A 1 90 ? -20.228 25.399 27.203 1.00 56.44 90 LYS A C 1
ATOM 734 O O . LYS A 1 90 ? -20.376 26.007 28.263 1.00 56.44 90 LYS A O 1
ATOM 739 N N . LYS A 1 91 ? -21.164 25.413 26.245 1.00 52.97 91 LYS A N 1
ATOM 740 C CA . LYS A 1 91 ? -22.456 26.114 26.397 1.00 52.97 91 LYS A CA 1
ATOM 741 C C . LYS A 1 91 ? -23.457 25.369 27.289 1.00 52.97 91 LYS A C 1
ATOM 743 O O . LYS A 1 91 ? -24.306 26.023 27.882 1.00 52.97 91 LYS A O 1
ATOM 748 N N . ASN A 1 92 ? -23.310 24.054 27.463 1.00 49.78 92 ASN A N 1
ATOM 749 C CA . ASN A 1 92 ? -24.189 23.246 28.322 1.00 49.78 92 ASN A CA 1
ATOM 750 C C . ASN A 1 92 ? -23.724 23.137 29.789 1.00 49.78 92 ASN A C 1
ATOM 752 O O . ASN A 1 92 ? -24.408 22.511 30.590 1.00 49.78 92 ASN A O 1
ATOM 756 N N . GLY A 1 93 ? -22.582 23.735 30.157 1.00 47.47 93 GLY A N 1
ATOM 757 C CA . GLY A 1 93 ? -21.990 23.626 31.500 1.00 47.47 93 GLY A CA 1
ATOM 758 C C . GLY A 1 93 ? -22.080 24.876 32.386 1.00 47.47 93 GLY A C 1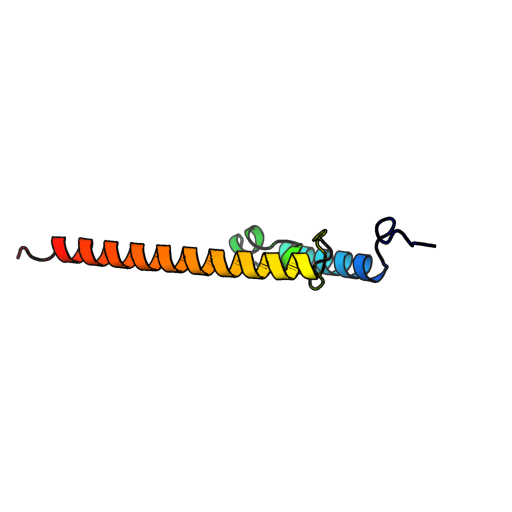
ATOM 759 O O . GLY A 1 93 ? -21.491 24.885 33.459 1.00 47.47 93 GLY A O 1
ATOM 760 N N . LYS A 1 94 ? -22.770 25.944 31.961 1.00 39.97 94 LYS A N 1
ATOM 761 C CA . LYS A 1 94 ? -22.978 27.162 32.773 1.00 39.97 94 LYS A CA 1
ATOM 762 C C . LYS A 1 94 ? -24.447 27.347 33.150 1.00 39.97 94 LYS A C 1
ATOM 764 O O . LYS A 1 94 ? -25.061 28.355 32.820 1.00 39.97 94 LYS A O 1
ATOM 769 N N . GLN A 1 95 ? -24.993 26.355 33.839 1.00 45.31 95 GLN A N 1
ATOM 770 C CA . GLN A 1 95 ? -26.125 26.523 34.747 1.00 45.31 95 GLN A CA 1
ATOM 771 C C . GLN A 1 95 ? -25.891 25.606 35.946 1.00 45.31 95 GLN A C 1
ATOM 773 O O . GLN A 1 95 ? -26.341 24.464 35.935 1.00 45.31 95 GLN A O 1
ATOM 778 N N . GLN A 1 96 ? -25.116 26.093 36.915 1.00 34.47 96 GLN A N 1
ATOM 779 C CA . GLN A 1 96 ? -25.204 25.805 38.351 1.00 34.47 96 GLN A CA 1
ATOM 780 C C . GLN A 1 96 ? -24.154 26.633 39.088 1.00 34.47 96 GLN A C 1
ATOM 782 O O . GLN A 1 96 ? -23.012 26.714 38.580 1.00 34.47 96 GLN A O 1
#

Secondary structure (DSSP, 8-state):
----TTSS--HHHHHHHHHHHHHHHHHHH-TTS-HHHHHH--GGGG-TT-TT----HHHHHHHHHHHHHHHHHHHHHHHHHHHHHHHHHHHTS---

Sequence (96 aa):
MIYDQRIEPSGLQVQSAMFANLCHLLMMTSPNLSEKGRKEAKLKDWDLFGTFENLTASERQKKREEEEQENKVQNIKKSFRDLMDMEKGKKNGKQQ

Radius of gyration: 22.42 Å; chains: 1; bounding box: 38×44×71 Å

pLDDT: mean 78.41, std 14.12, range [34.47, 95.06]

Foldseek 3Di:
DPPPPPPDDDPVLVVLLVQLVVVLVCQCPDPPADPVNNVPDDSVVSNPPCSVDPDDPVRVVVVVVVVVVVVVVVVVVVVVVVVVVVVVVVVVPPDD